Protein AF-A0A382DGM1-F1 (afdb_monomer)

Organism: NCBI:txid408172

Nearest PDB structures (foldseek):
  2cjr-assembly3_E  TM=3.403E-01  e=3.581E+00  SARS coronavirus TW1
  8gqi-assembly1_A  TM=2.165E-01  e=6.566E+00  Pseudomonas aeruginosa PAO1

Mean predicted aligned error: 3.13 Å

Foldseek 3Di:
DDALVQLVCLLPVVDDVQLDDPVRPNQWDWDDPVPPPHIDTPGHRPPPDDDDDPVSSVVSVVVVD

Sequence (65 aa):
MATLVEIIKEVHSSLSNSDFNYFSDGTILLQNDLDGNGDYIAKWEHPSLSKPTADQLKAAEDALG

Radius of gyration: 11.5 Å; Cα contacts (8 Å, |Δi|>4): 76; chains: 1; bounding box: 26×25×29 Å

Secondary structure (DSSP, 8-state):
---HHHHHHHH-TT--GGGG-TTTT-SEEEE--SSSS--EEEEE--SS-PPPPHHHHHHHHHH--

Solvent-accessible surface area (backbone atoms only — not comparable to full-atom values): 4087 Å² total; per-residue (Å²): 133,76,51,68,67,56,24,51,31,64,73,38,71,87,60,54,76,55,42,54,28,78,93,64,81,27,36,33,38,73,44,64,84,85,78,79,82,58,70,42,82,74,38,80,61,49,94,86,57,78,80,80,50,72,67,52,43,49,54,29,44,61,69,70,102

InterPro domains:
  IPR019094 Bacteriophage SP-beta, YorD [PF09636] (29-63)
  IPR035950 XkdW-like superfamily [G3DSA:3.30.56.60] (2-65)

Structure (mmCIF, N/CA/C/O backbone):
data_AF-A0A382DGM1-F1
#
_entry.id   AF-A0A382DGM1-F1
#
loop_
_atom_site.group_PDB
_atom_site.id
_atom_site.type_symbol
_atom_site.label_atom_id
_atom_site.label_alt_id
_atom_site.label_comp_id
_atom_site.label_asym_id
_atom_site.label_entity_id
_atom_site.label_seq_id
_atom_site.pdbx_PDB_ins_code
_atom_site.Cartn_x
_atom_site.Cartn_y
_atom_site.Cartn_z
_atom_site.occupancy
_atom_site.B_iso_or_equiv
_atom_site.auth_seq_id
_atom_site.auth_comp_id
_atom_site.auth_asym_id
_atom_site.auth_atom_id
_atom_site.pdbx_PDB_model_num
ATOM 1 N N . MET A 1 1 ? -3.589 1.367 -17.775 1.00 79.12 1 MET A N 1
ATOM 2 C CA . MET A 1 1 ? -3.140 0.495 -16.674 1.00 79.12 1 MET A CA 1
ATOM 3 C C . MET A 1 1 ? -3.208 1.313 -15.410 1.00 79.12 1 MET A C 1
ATOM 5 O O . MET A 1 1 ? -2.684 2.422 -15.417 1.00 79.12 1 MET A O 1
ATOM 9 N N . ALA A 1 2 ? -3.912 0.806 -14.402 1.00 89.19 2 ALA A N 1
ATOM 10 C CA . ALA A 1 2 ? -3.972 1.435 -13.092 1.00 89.19 2 ALA A CA 1
ATOM 11 C C . ALA A 1 2 ? -2.607 1.348 -12.396 1.00 89.19 2 ALA A C 1
ATOM 13 O O . ALA A 1 2 ? -1.837 0.413 -12.618 1.00 89.19 2 ALA A O 1
ATOM 14 N N . THR A 1 3 ? -2.303 2.337 -11.569 1.00 93.38 3 THR A N 1
ATOM 15 C CA . THR A 1 3 ? -1.118 2.337 -10.706 1.00 93.38 3 THR A CA 1
ATOM 16 C C . THR A 1 3 ? -1.339 1.457 -9.477 1.00 93.38 3 THR A C 1
ATOM 18 O O . THR A 1 3 ? -2.476 1.239 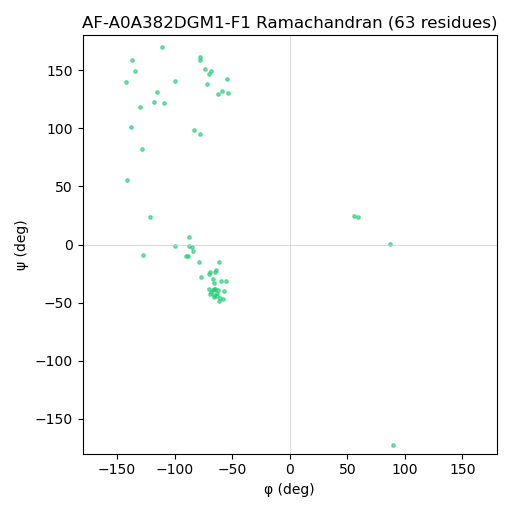-9.053 1.00 93.38 3 THR A O 1
ATOM 21 N N . LEU A 1 4 ? -0.261 1.001 -8.829 1.00 94.69 4 LEU A N 1
ATOM 22 C CA . LEU A 1 4 ? -0.380 0.2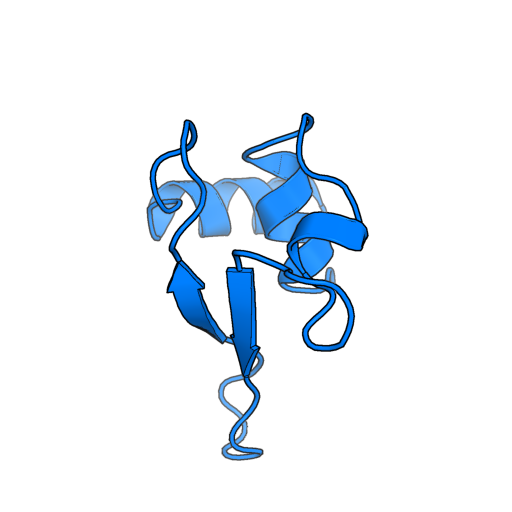34 -7.583 1.00 94.69 4 LEU A CA 1
ATOM 23 C C . LEU A 1 4 ? -1.094 1.033 -6.475 1.00 94.69 4 LEU A C 1
ATOM 25 O O . LEU A 1 4 ? -1.818 0.454 -5.671 1.00 94.69 4 LEU A O 1
ATOM 29 N N . VAL A 1 5 ? -0.952 2.364 -6.460 1.00 94.94 5 VAL A N 1
ATOM 30 C CA . VAL A 1 5 ? -1.696 3.246 -5.543 1.00 94.94 5 VAL A CA 1
ATOM 31 C C . VAL A 1 5 ? -3.202 3.133 -5.773 1.00 94.94 5 VAL A C 1
ATOM 33 O O . VAL A 1 5 ? -3.955 2.972 -4.816 1.00 94.94 5 VAL A O 1
ATOM 36 N N . GLU A 1 6 ? -3.650 3.218 -7.026 1.00 95.12 6 GLU A N 1
ATOM 37 C CA . GLU A 1 6 ? -5.072 3.112 -7.377 1.00 95.12 6 GLU A CA 1
ATOM 38 C C . GLU A 1 6 ? -5.628 1.734 -7.020 1.00 95.12 6 GLU A C 1
ATOM 40 O O . GLU A 1 6 ? -6.673 1.649 -6.379 1.00 95.12 6 GLU A O 1
ATOM 45 N N . ILE A 1 7 ? -4.881 0.672 -7.327 1.00 96.62 7 ILE A N 1
ATOM 46 C CA . ILE A 1 7 ? -5.249 -0.708 -6.989 1.00 96.62 7 ILE A CA 1
ATOM 47 C C . ILE A 1 7 ? -5.385 -0.882 -5.468 1.00 96.62 7 ILE A C 1
ATOM 49 O O . ILE A 1 7 ? -6.367 -1.441 -4.986 1.00 96.62 7 ILE A O 1
ATOM 53 N N . ILE A 1 8 ? -4.434 -0.372 -4.676 1.00 96.94 8 ILE A N 1
ATOM 54 C CA . ILE A 1 8 ? -4.501 -0.458 -3.208 1.00 96.94 8 ILE A C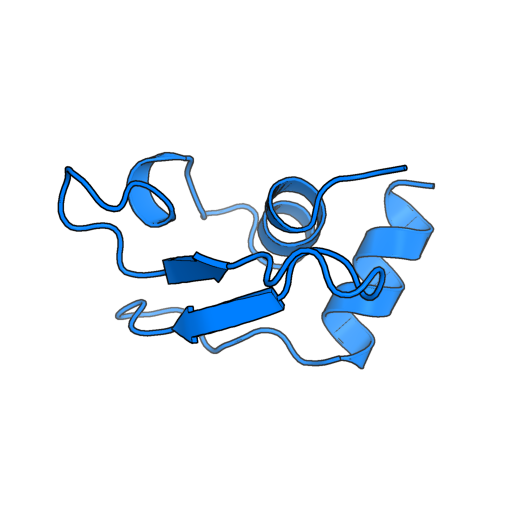A 1
ATOM 55 C C . ILE A 1 8 ? -5.694 0.336 -2.659 1.00 96.94 8 ILE A C 1
ATOM 57 O O . ILE A 1 8 ? -6.343 -0.116 -1.714 1.00 96.94 8 ILE A O 1
ATOM 61 N N . LYS A 1 9 ? -6.002 1.501 -3.238 1.00 96.44 9 LYS A N 1
ATOM 62 C CA . LYS A 1 9 ? -7.159 2.314 -2.835 1.00 96.44 9 LYS A CA 1
ATOM 63 C C . LYS A 1 9 ? -8.491 1.675 -3.221 1.00 96.44 9 LYS A C 1
ATOM 65 O O . LYS A 1 9 ? -9.472 1.918 -2.532 1.00 96.44 9 LYS A O 1
ATOM 70 N N . GLU A 1 10 ? -8.531 0.830 -4.245 1.00 97.00 10 GLU A N 1
ATOM 71 C CA . GLU A 1 10 ? -9.718 0.025 -4.552 1.00 97.00 10 GLU A CA 1
ATOM 72 C C . GLU A 1 10 ? -9.952 -1.051 -3.477 1.00 97.00 10 GLU A C 1
ATOM 74 O O . GLU A 1 10 ? -11.065 -1.215 -2.982 1.00 97.00 10 GLU A O 1
ATOM 79 N N . VAL A 1 11 ? -8.888 -1.729 -3.022 1.00 97.44 11 VAL A N 1
ATOM 80 C CA . VAL A 1 11 ? -8.975 -2.705 -1.915 1.00 97.44 11 VAL A CA 1
ATOM 81 C C . VAL A 1 11 ? -9.328 -2.024 -0.586 1.00 97.44 11 VAL A C 1
ATOM 83 O O . VAL A 1 11 ? -10.098 -2.556 0.218 1.00 97.44 11 VAL A O 1
ATOM 86 N N . HIS A 1 12 ? -8.769 -0.840 -0.340 1.00 97.00 12 HIS A N 1
ATOM 87 C CA . HIS A 1 12 ? -8.976 -0.058 0.873 1.00 97.00 12 HIS A CA 1
ATOM 88 C C . HIS A 1 12 ? -9.381 1.376 0.533 1.00 97.00 12 HIS A C 1
ATOM 90 O O . HIS A 1 12 ? -8.570 2.300 0.593 1.00 97.00 12 HIS A O 1
ATOM 96 N N . SER A 1 13 ? -10.670 1.572 0.262 1.00 95.56 13 SER A N 1
ATOM 97 C CA . SER A 1 13 ? -11.244 2.873 -0.117 1.00 95.56 13 SER A CA 1
ATOM 98 C C . SER A 1 13 ? -11.101 3.975 0.939 1.00 95.56 13 SER A C 1
ATOM 100 O O . SER A 1 13 ? -11.263 5.153 0.627 1.00 95.56 13 SER A O 1
ATOM 102 N N . SER A 1 14 ? -10.763 3.618 2.182 1.00 95.44 14 SER A N 1
ATOM 103 C CA . SER A 1 14 ? -10.448 4.567 3.252 1.00 95.44 14 SER A CA 1
ATOM 104 C C . SER A 1 14 ? -9.036 5.152 3.172 1.00 95.44 14 SER A C 1
ATOM 106 O O . SER A 1 14 ? -8.764 6.125 3.871 1.00 95.44 14 SER A O 1
ATOM 108 N N . LEU A 1 15 ? -8.131 4.562 2.380 1.00 96.12 15 LEU A N 1
ATOM 109 C CA . LEU A 1 15 ? -6.777 5.082 2.208 1.00 96.12 15 LEU A CA 1
ATOM 110 C C . LEU A 1 15 ? -6.784 6.368 1.386 1.00 96.12 15 LEU A C 1
ATOM 112 O O . LEU A 1 15 ? -7.444 6.507 0.353 1.00 96.12 15 LEU A O 1
ATOM 116 N N . SER A 1 16 ? -5.973 7.308 1.836 1.00 94.00 16 SER A N 1
ATOM 117 C CA . SER A 1 16 ? -5.764 8.606 1.223 1.00 94.00 16 SER A CA 1
ATOM 118 C C . SER A 1 16 ? -4.356 8.702 0.640 1.00 94.00 16 SER A C 1
ATOM 120 O O . SER A 1 16 ? -3.490 7.875 0.902 1.00 94.00 16 SER A O 1
ATOM 122 N N . ASN A 1 17 ? -4.086 9.751 -0.138 1.00 92.06 17 ASN A N 1
ATOM 123 C CA . ASN A 1 17 ? -2.736 9.973 -0.666 1.00 92.06 17 ASN A CA 1
ATOM 124 C C . ASN A 1 17 ? -1.708 10.245 0.453 1.00 92.06 17 ASN A C 1
ATOM 126 O O . ASN A 1 17 ? -0.517 10.031 0.244 1.00 92.06 17 ASN A O 1
ATOM 130 N N . SER A 1 18 ? -2.154 10.692 1.633 1.00 93.50 18 SER A N 1
ATOM 131 C CA . SER A 1 18 ? -1.291 10.924 2.796 1.00 93.50 18 SER A CA 1
ATOM 132 C C . SER A 1 18 ? -0.685 9.629 3.330 1.00 93.50 18 SER A C 1
ATOM 134 O O . SER A 1 18 ? 0.463 9.635 3.759 1.00 93.50 18 SER A O 1
ATOM 136 N N . ASP A 1 19 ? -1.404 8.509 3.229 1.00 94.88 19 ASP A N 1
ATOM 137 C CA . ASP A 1 19 ? -0.921 7.200 3.681 1.00 94.88 19 ASP A CA 1
ATOM 138 C C . ASP A 1 19 ? 0.297 6.717 2.879 1.00 94.88 19 ASP A C 1
ATOM 140 O O . ASP A 1 19 ? 1.111 5.954 3.396 1.00 94.88 19 ASP A O 1
ATOM 144 N N . PHE A 1 20 ? 0.453 7.222 1.650 1.00 94.06 20 PHE A N 1
ATOM 145 C CA . PHE A 1 20 ? 1.572 6.946 0.745 1.00 94.06 20 PHE A CA 1
ATOM 146 C C . PHE A 1 20 ? 2.641 8.052 0.739 1.00 94.06 20 PHE A C 1
ATOM 148 O O . PHE A 1 20 ? 3.631 7.960 0.011 1.00 94.06 20 PHE A O 1
ATOM 155 N N . ASN A 1 21 ? 2.451 9.135 1.501 1.00 90.62 21 ASN A N 1
ATOM 156 C CA . ASN A 1 21 ? 3.362 10.273 1.476 1.00 90.62 21 ASN A CA 1
ATOM 157 C C . ASN A 1 21 ? 4.568 10.036 2.391 1.00 90.62 21 ASN A C 1
ATOM 159 O O . ASN A 1 21 ? 4.525 10.296 3.593 1.00 90.62 21 ASN A O 1
ATOM 163 N N . TYR A 1 22 ? 5.682 9.622 1.791 1.00 78.12 22 TYR A N 1
ATOM 164 C CA . TYR A 1 22 ? 6.944 9.391 2.496 1.00 78.12 22 TYR A CA 1
ATOM 165 C C . TYR A 1 22 ? 7.452 10.609 3.292 1.00 78.12 22 TYR A C 1
ATOM 167 O O . TYR A 1 22 ? 8.082 10.448 4.333 1.00 78.12 22 TYR A O 1
ATOM 175 N N . PHE A 1 23 ? 7.171 11.834 2.837 1.00 80.88 23 PHE A N 1
ATOM 176 C CA . PHE A 1 23 ? 7.642 13.062 3.490 1.00 80.88 23 PHE A CA 1
ATOM 177 C C . PHE A 1 23 ? 6.755 13.520 4.656 1.00 80.88 23 PHE A C 1
ATOM 179 O O . PHE A 1 23 ? 7.074 14.515 5.307 1.00 80.88 23 PHE A O 1
ATOM 186 N N . SER A 1 24 ? 5.614 12.870 4.894 1.00 75.56 24 SER A N 1
ATOM 187 C CA . SER A 1 24 ? 4.611 13.315 5.872 1.00 75.56 24 SER A CA 1
ATOM 188 C C . SER A 1 24 ? 3.995 12.128 6.608 1.00 75.56 24 SER A C 1
ATOM 190 O O . SER A 1 24 ? 2.783 11.940 6.583 1.00 75.56 24 SER A O 1
ATOM 192 N N . ASP A 1 25 ? 4.856 11.321 7.229 1.00 81.50 25 ASP A N 1
ATOM 193 C CA . ASP A 1 25 ? 4.487 10.195 8.099 1.00 81.50 25 ASP A CA 1
ATOM 194 C C . ASP A 1 25 ? 3.623 9.108 7.431 1.00 81.50 25 ASP A C 1
ATOM 196 O O . ASP A 1 25 ? 2.921 8.354 8.109 1.00 81.50 25 ASP A O 1
ATOM 200 N N . GLY A 1 26 ? 3.685 8.994 6.100 1.00 88.94 26 GLY A N 1
ATOM 201 C CA . GLY A 1 26 ? 3.022 7.927 5.359 1.00 88.94 26 GLY A CA 1
ATOM 202 C C . GLY A 1 26 ? 3.420 6.553 5.897 1.00 88.94 26 GLY A C 1
ATOM 203 O O . GLY A 1 26 ? 4.599 6.244 6.083 1.00 88.94 26 GLY A O 1
ATOM 204 N N . THR A 1 27 ? 2.419 5.716 6.157 1.00 95.00 27 THR A N 1
ATOM 205 C CA . THR A 1 27 ? 2.612 4.380 6.741 1.00 95.00 27 THR A CA 1
ATOM 206 C C . THR A 1 27 ? 2.812 3.298 5.680 1.00 95.00 27 THR A C 1
ATOM 208 O O . THR A 1 27 ? 3.197 2.170 6.003 1.00 95.00 27 THR A O 1
ATOM 211 N N . ILE A 1 28 ? 2.582 3.631 4.408 1.00 96.25 28 ILE A N 1
ATOM 212 C CA . ILE A 1 28 ? 2.709 2.732 3.266 1.00 96.25 28 ILE A CA 1
ATOM 213 C C . ILE A 1 28 ? 3.793 3.276 2.338 1.00 96.25 28 ILE A C 1
ATOM 215 O O . ILE A 1 28 ? 3.705 4.399 1.847 1.00 96.25 28 ILE A O 1
ATOM 219 N N . LEU A 1 29 ? 4.813 2.458 2.072 1.00 94.88 29 LEU A N 1
ATOM 220 C CA . LEU A 1 29 ? 5.861 2.785 1.109 1.00 94.88 29 LEU A CA 1
ATOM 221 C C . LEU A 1 29 ? 5.705 1.905 -0.120 1.00 94.88 29 LEU A C 1
ATOM 223 O O . LEU A 1 29 ? 5.769 0.675 -0.021 1.00 94.88 29 LEU A O 1
ATOM 227 N N . LEU A 1 30 ? 5.546 2.559 -1.265 1.00 94.31 30 LEU A N 1
ATOM 228 C CA . LEU A 1 30 ? 5.669 1.927 -2.568 1.00 94.31 30 LEU A CA 1
ATOM 229 C C . LEU A 1 30 ? 7.047 2.237 -3.135 1.00 94.31 30 LEU A C 1
ATOM 231 O O . LEU A 1 30 ? 7.552 3.349 -2.979 1.00 94.31 30 LEU A O 1
ATOM 235 N N . GLN A 1 31 ? 7.646 1.247 -3.775 1.00 93.31 31 GLN A N 1
ATOM 236 C CA . GLN A 1 31 ? 8.960 1.366 -4.380 1.00 93.31 31 GLN A CA 1
ATOM 237 C C . GLN A 1 31 ? 8.930 0.767 -5.779 1.00 93.31 31 GLN A C 1
ATOM 239 O O . GLN A 1 31 ? 8.161 -0.149 -6.057 1.00 93.31 31 GLN A O 1
ATOM 244 N N . ASN A 1 32 ? 9.765 1.316 -6.650 1.00 92.56 32 ASN A N 1
ATOM 245 C CA . ASN A 1 32 ? 10.006 0.805 -7.983 1.00 92.56 32 ASN A CA 1
ATOM 246 C C . ASN A 1 32 ? 11.517 0.709 -8.160 1.00 92.56 32 ASN A C 1
ATOM 248 O O . ASN A 1 32 ? 12.211 1.724 -8.078 1.00 92.56 32 ASN A O 1
ATOM 252 N N . ASP A 1 33 ? 12.016 -0.501 -8.384 1.00 92.81 33 ASP A N 1
ATOM 253 C CA . ASP A 1 33 ? 13.452 -0.744 -8.533 1.00 92.81 33 ASP A CA 1
ATOM 254 C C . ASP A 1 33 ? 13.934 -0.578 -9.985 1.00 92.81 33 ASP A C 1
ATOM 256 O O . ASP A 1 33 ? 15.096 -0.843 -10.290 1.00 92.81 33 ASP A O 1
ATOM 260 N N . LEU A 1 34 ? 13.061 -0.108 -10.890 1.00 89.69 34 LEU A N 1
ATOM 261 C CA . LEU A 1 34 ? 13.318 0.075 -12.325 1.00 89.69 34 LEU A CA 1
ATOM 262 C C . LEU A 1 34 ? 13.797 -1.208 -13.027 1.00 89.69 34 LEU A C 1
ATOM 264 O O . LEU A 1 34 ? 14.438 -1.158 -14.077 1.00 89.69 34 LEU A O 1
ATOM 268 N N . ASP A 1 35 ? 13.454 -2.364 -12.465 1.00 90.06 35 ASP A N 1
ATOM 269 C CA . ASP A 1 35 ? 13.791 -3.701 -12.957 1.00 90.06 35 ASP A CA 1
ATOM 270 C C . ASP A 1 35 ? 12.811 -4.220 -14.028 1.00 90.06 35 ASP A C 1
ATOM 272 O O . ASP A 1 35 ? 13.001 -5.300 -14.586 1.00 90.06 35 ASP A O 1
ATOM 276 N N . GLY A 1 36 ? 11.773 -3.437 -14.334 1.00 87.75 36 GLY A N 1
ATOM 277 C CA . GLY A 1 36 ? 10.707 -3.795 -15.267 1.00 87.75 36 GLY A CA 1
ATOM 278 C C . GLY A 1 36 ? 9.550 -4.579 -14.640 1.00 87.75 36 GLY A C 1
ATOM 279 O O . GLY A 1 36 ? 8.602 -4.887 -15.357 1.00 87.75 36 GLY A O 1
ATOM 280 N N . ASN A 1 37 ? 9.581 -4.859 -13.330 1.00 86.56 37 ASN A N 1
ATOM 281 C CA . ASN A 1 37 ? 8.521 -5.589 -12.622 1.00 86.56 37 ASN A CA 1
ATOM 282 C C . ASN A 1 37 ? 7.407 -4.678 -12.076 1.00 86.56 37 ASN A C 1
ATOM 284 O O . ASN A 1 37 ? 6.357 -5.172 -11.668 1.00 86.56 37 ASN A O 1
ATOM 288 N N . GLY A 1 38 ? 7.609 -3.358 -12.115 1.00 88.62 38 GLY A N 1
ATOM 289 C CA . GLY A 1 38 ? 6.632 -2.361 -11.675 1.00 88.62 38 GLY A CA 1
ATOM 290 C C . GLY A 1 38 ? 6.760 -1.990 -10.197 1.00 88.62 38 GLY A C 1
ATOM 291 O O . GLY A 1 38 ? 7.722 -2.352 -9.521 1.00 88.62 38 GLY A O 1
ATOM 292 N N . ASP A 1 39 ? 5.795 -1.211 -9.710 1.00 93.44 39 ASP A N 1
ATOM 293 C CA . ASP A 1 39 ? 5.758 -0.790 -8.310 1.00 93.44 39 ASP A CA 1
ATOM 294 C C . ASP A 1 39 ? 5.428 -1.981 -7.396 1.00 93.44 39 ASP A C 1
ATOM 296 O O . ASP A 1 39 ? 4.620 -2.843 -7.743 1.00 93.44 39 ASP A O 1
ATOM 300 N 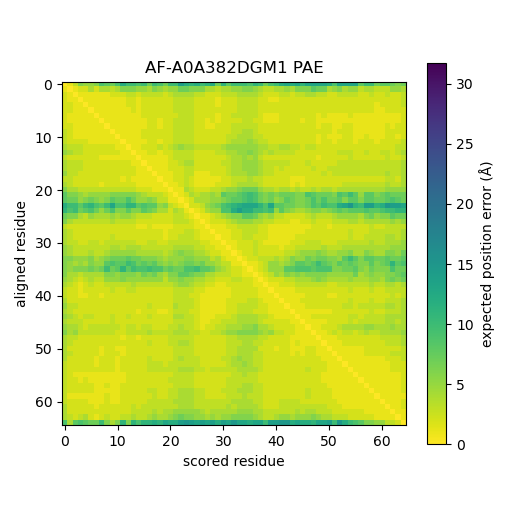N . TYR A 1 40 ? 5.982 -1.995 -6.183 1.00 93.88 40 TYR A N 1
ATOM 301 C CA . TYR A 1 40 ? 5.648 -2.969 -5.145 1.00 93.88 40 TYR A CA 1
ATOM 302 C C . TYR A 1 40 ? 5.507 -2.317 -3.765 1.00 93.88 40 TYR A C 1
ATOM 304 O O . TYR A 1 40 ? 6.027 -1.235 -3.493 1.00 93.88 40 TYR A O 1
ATOM 312 N N . ILE A 1 41 ? 4.801 -3.002 -2.858 1.00 95.12 41 ILE A N 1
ATOM 313 C CA . ILE A 1 41 ? 4.654 -2.577 -1.459 1.00 95.12 41 ILE A CA 1
ATOM 314 C C . ILE A 1 41 ? 5.935 -2.932 -0.695 1.00 95.12 41 ILE A C 1
ATOM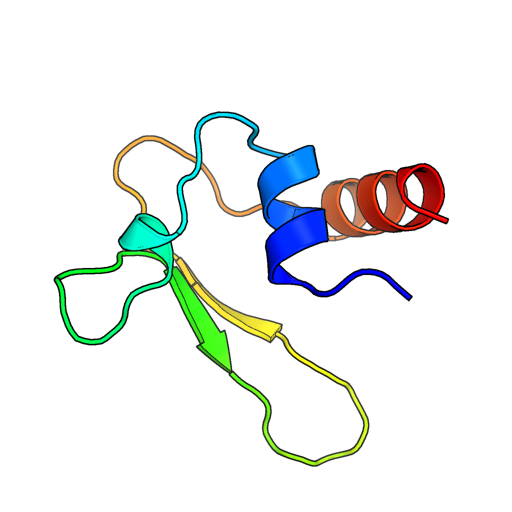 316 O O . ILE A 1 41 ? 6.065 -4.053 -0.186 1.00 95.12 41 ILE A O 1
ATOM 320 N N . ALA A 1 42 ? 6.851 -1.970 -0.590 1.00 94.69 42 ALA A N 1
ATOM 321 C CA . ALA A 1 42 ? 8.084 -2.082 0.186 1.00 94.69 42 ALA A CA 1
ATOM 322 C C . ALA A 1 42 ? 7.822 -2.090 1.697 1.00 94.69 42 ALA A C 1
ATOM 324 O O . ALA A 1 42 ? 8.464 -2.835 2.438 1.00 94.69 42 ALA A O 1
ATOM 325 N N . LYS A 1 43 ? 6.854 -1.292 2.164 1.00 94.50 43 LYS A N 1
ATOM 326 C CA . LYS A 1 43 ? 6.528 -1.173 3.589 1.00 94.50 43 LYS A CA 1
ATOM 327 C C . LYS A 1 43 ? 5.029 -1.038 3.805 1.00 94.50 43 LYS A C 1
ATOM 329 O O . LYS A 1 43 ? 4.356 -0.332 3.060 1.00 94.50 43 LYS A O 1
ATOM 334 N N . TRP A 1 44 ? 4.531 -1.700 4.846 1.00 96.12 44 TRP A N 1
ATOM 335 C CA . TRP A 1 44 ? 3.148 -1.590 5.295 1.00 96.12 44 TRP A CA 1
ATOM 336 C C . TRP A 1 44 ? 3.093 -1.524 6.823 1.00 96.12 44 TRP A C 1
ATOM 338 O O . TRP A 1 44 ? 3.206 -2.546 7.494 1.00 96.12 44 TRP A O 1
ATOM 348 N N . GLU A 1 45 ? 2.925 -0.321 7.365 1.00 95.44 45 GLU A N 1
ATOM 349 C CA . GLU A 1 45 ? 2.801 -0.048 8.806 1.00 95.44 45 GLU A CA 1
ATOM 350 C C . GLU A 1 45 ? 1.477 0.650 9.149 1.00 95.44 45 GLU A C 1
ATOM 352 O O . GLU A 1 45 ? 1.366 1.335 10.166 1.00 95.44 45 GLU A O 1
ATOM 357 N N . HIS A 1 46 ? 0.455 0.500 8.302 1.00 94.56 46 HIS A N 1
ATOM 358 C CA . HIS A 1 46 ? -0.837 1.129 8.553 1.00 94.56 46 HIS A CA 1
ATOM 359 C C . HIS A 1 46 ? -1.454 0.591 9.863 1.00 94.56 46 HIS A C 1
ATOM 361 O O . HIS A 1 46 ? -1.562 -0.628 10.026 1.00 94.56 46 HIS A O 1
ATOM 367 N N . PRO A 1 47 ? -1.897 1.455 10.799 1.00 93.38 47 PRO A N 1
ATOM 368 C CA . PRO A 1 47 ? -2.232 1.043 12.167 1.00 93.38 47 PRO A CA 1
ATOM 369 C C . PRO A 1 47 ? -3.487 0.167 12.274 1.00 93.38 47 PRO A C 1
ATOM 371 O O . PRO A 1 47 ? -3.646 -0.563 13.249 1.00 93.38 47 PRO A O 1
ATOM 374 N N . SER A 1 48 ? -4.396 0.253 11.300 1.00 94.69 48 SER A N 1
ATOM 375 C CA . SER A 1 48 ? -5.710 -0.408 11.344 1.00 94.69 48 SER A CA 1
ATOM 376 C C . SER A 1 48 ? -6.039 -1.275 10.130 1.00 94.69 48 SER A C 1
ATOM 378 O O . SER A 1 48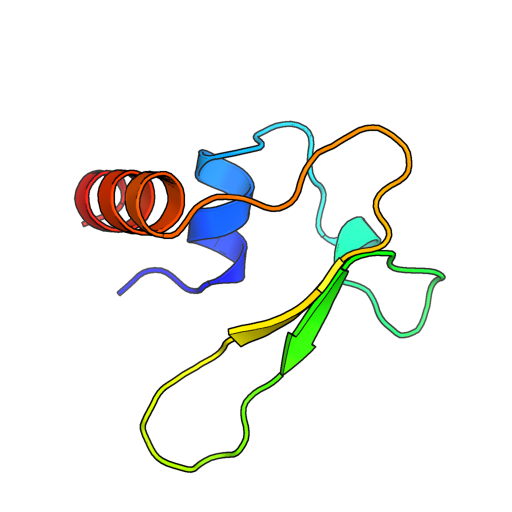 ? -7.039 -1.988 10.154 1.00 94.69 48 SER A O 1
ATOM 380 N 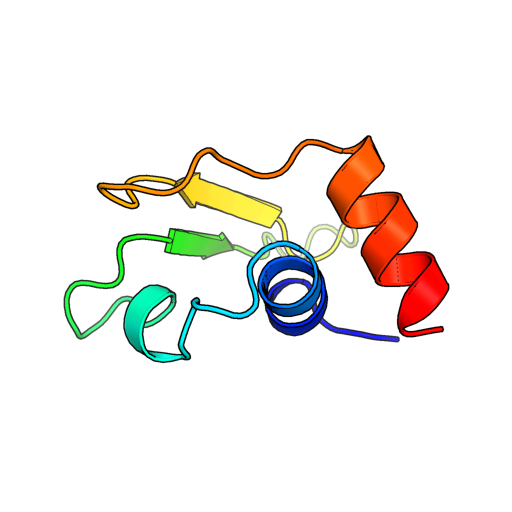N . LEU A 1 49 ? -5.228 -1.227 9.071 1.00 96.56 49 LEU A N 1
ATOM 381 C CA . LEU A 1 49 ? -5.503 -1.941 7.825 1.00 96.56 49 LEU A CA 1
ATOM 382 C C . LEU A 1 49 ? -4.423 -2.986 7.624 1.00 96.56 49 LEU A C 1
ATOM 384 O O . LEU A 1 49 ? -3.235 -2.695 7.743 1.00 96.56 49 LEU A O 1
ATOM 388 N N . SER A 1 50 ? -4.836 -4.211 7.330 1.00 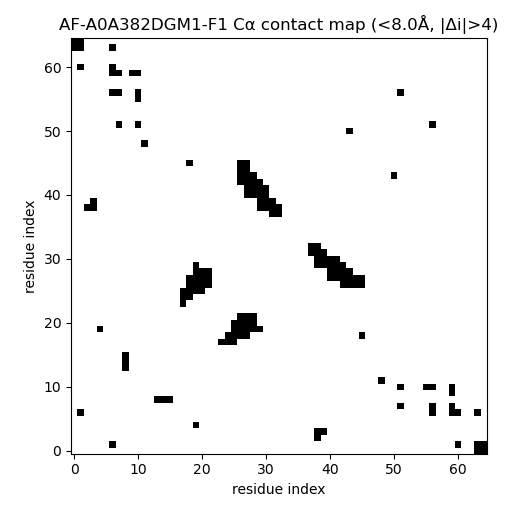96.62 50 SER A N 1
ATOM 389 C CA . SER A 1 50 ? -3.908 -5.274 6.960 1.00 96.62 50 SER A CA 1
ATOM 390 C C . SER A 1 50 ? -3.383 -5.051 5.546 1.00 96.62 50 SER A C 1
ATOM 392 O O . SER A 1 50 ? -4.080 -4.487 4.710 1.00 96.62 50 SER A O 1
ATOM 394 N N . LYS A 1 51 ? -2.162 -5.516 5.274 1.00 96.69 51 LYS A N 1
ATOM 395 C CA . LYS A 1 51 ? -1.596 -5.484 3.923 1.00 96.69 51 LYS A CA 1
ATOM 396 C C . LYS A 1 51 ? -2.496 -6.285 2.963 1.00 96.69 51 LYS A C 1
ATOM 398 O O . LYS A 1 51 ? -2.814 -7.428 3.300 1.00 96.69 51 LYS A O 1
ATOM 403 N N . PRO A 1 52 ? -2.856 -5.740 1.785 1.00 96.75 52 PRO A N 1
ATOM 404 C CA . PRO A 1 52 ? -3.590 -6.467 0.759 1.00 96.75 52 PRO A CA 1
ATOM 405 C C . PRO A 1 52 ? -2.890 -7.765 0.362 1.00 96.75 52 PRO A C 1
ATOM 407 O O . PRO A 1 52 ? -1.659 -7.819 0.258 1.00 96.75 52 PRO A O 1
ATOM 410 N N . THR A 1 53 ? -3.673 -8.805 0.099 1.00 96.75 53 THR A N 1
ATOM 411 C CA . THR A 1 53 ? -3.162 -10.047 -0.486 1.00 96.75 53 THR A CA 1
ATOM 412 C C . THR A 1 53 ? -2.945 -9.894 -1.991 1.00 96.75 53 THR A C 1
ATOM 414 O O . THR A 1 53 ? -3.516 -9.011 -2.631 1.00 96.75 53 THR A O 1
ATOM 417 N N . ALA A 1 54 ? -2.141 -10.784 -2.580 1.00 95.50 54 ALA A N 1
ATOM 418 C CA . ALA A 1 54 ? -1.937 -10.812 -4.028 1.00 95.50 54 ALA A CA 1
ATOM 419 C C . ALA A 1 54 ? -3.263 -10.969 -4.795 1.00 95.50 54 ALA A C 1
ATOM 421 O O . ALA A 1 54 ? -3.478 -10.274 -5.782 1.00 95.50 54 ALA A O 1
ATOM 422 N N . ASP A 1 55 ? -4.177 -11.808 -4.297 1.00 97.00 55 ASP A N 1
ATOM 423 C CA . ASP A 1 55 ? -5.491 -12.015 -4.915 1.00 97.00 55 ASP A CA 1
ATOM 424 C C . ASP A 1 55 ? -6.366 -10.757 -4.850 1.00 97.00 55 ASP A C 1
ATOM 426 O O . ASP A 1 55 ? -7.059 -10.442 -5.813 1.00 97.00 55 ASP A O 1
ATOM 430 N N . GLN A 1 56 ? -6.314 -10.006 -3.742 1.00 97.44 56 GLN A N 1
ATOM 431 C CA . GLN A 1 56 ? -7.040 -8.738 -3.615 1.00 97.44 56 GLN A CA 1
ATOM 432 C C . GLN A 1 56 ? -6.501 -7.685 -4.583 1.00 97.44 56 GLN A C 1
ATOM 434 O O . GLN A 1 56 ? -7.287 -7.003 -5.236 1.00 97.44 56 GLN A O 1
ATOM 439 N N . LEU A 1 57 ? -5.174 -7.577 -4.702 1.00 96.00 57 LEU A N 1
ATOM 440 C CA . LEU A 1 57 ? -4.542 -6.671 -5.661 1.00 96.00 57 LEU A CA 1
ATOM 441 C C . LEU A 1 57 ? -4.893 -7.062 -7.097 1.00 96.00 57 LEU A C 1
ATOM 443 O O . LEU A 1 57 ? -5.219 -6.189 -7.895 1.00 96.00 57 LEU A O 1
ATOM 447 N N . LYS A 1 58 ? -4.890 -8.362 -7.415 1.00 95.31 58 LYS A N 1
ATOM 448 C CA . LYS A 1 58 ? -5.229 -8.832 -8.757 1.00 95.31 58 LYS A CA 1
ATOM 449 C C . LYS A 1 58 ? -6.691 -8.565 -9.109 1.00 95.31 58 LYS A C 1
ATO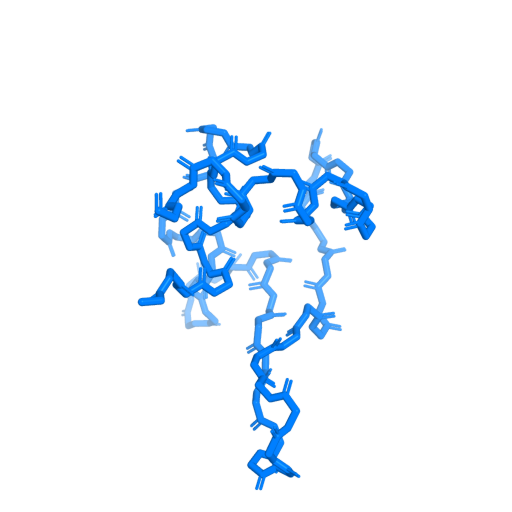M 451 O O . LYS A 1 58 ? -6.970 -8.050 -10.184 1.00 95.31 58 LYS A O 1
ATOM 456 N N . ALA A 1 59 ? -7.610 -8.854 -8.189 1.00 96.62 59 ALA A N 1
ATOM 457 C CA . ALA A 1 59 ? -9.030 -8.586 -8.389 1.00 96.62 59 ALA A CA 1
ATOM 458 C C . ALA A 1 59 ? -9.321 -7.085 -8.561 1.00 96.62 59 ALA A C 1
ATOM 460 O O . ALA A 1 59 ? -10.138 -6.715 -9.400 1.00 96.62 59 ALA A O 1
ATOM 461 N N . ALA A 1 60 ? -8.644 -6.224 -7.796 1.00 96.62 60 ALA A N 1
ATOM 462 C CA . ALA A 1 60 ? -8.760 -4.774 -7.930 1.00 96.62 60 ALA A CA 1
ATOM 463 C C . ALA A 1 60 ? -8.165 -4.257 -9.251 1.00 96.62 60 ALA A C 1
ATOM 465 O O . ALA A 1 60 ? -8.767 -3.408 -9.899 1.00 96.62 60 ALA A O 1
ATOM 466 N N . GLU A 1 61 ? -7.018 -4.787 -9.682 1.00 95.00 61 GLU A N 1
ATOM 467 C CA . GLU A 1 61 ? -6.436 -4.473 -10.992 1.00 95.00 61 GLU A CA 1
ATOM 468 C C . GLU A 1 61 ? -7.403 -4.816 -12.131 1.00 95.00 61 GLU A C 1
ATOM 470 O O . GLU A 1 61 ? -7.631 -3.986 -13.008 1.00 95.00 61 GLU A O 1
ATOM 475 N N . ASP A 1 62 ? -8.006 -6.007 -12.089 1.00 95.12 62 ASP A N 1
ATOM 476 C CA . ASP A 1 62 ? -8.967 -6.454 -13.099 1.00 95.12 62 ASP A CA 1
ATOM 477 C C . ASP A 1 62 ? -10.262 -5.614 -13.079 1.00 95.12 62 ASP A C 1
ATOM 479 O O . ASP A 1 62 ? -10.892 -5.436 -14.118 1.00 95.12 62 ASP A O 1
ATOM 483 N N . ALA A 1 63 ? -10.656 -5.073 -11.919 1.00 94.00 63 ALA A N 1
ATOM 484 C CA . ALA A 1 63 ? -11.827 -4.202 -11.774 1.00 94.00 63 ALA A CA 1
ATOM 485 C C . ALA A 1 63 ? -11.592 -2.764 -12.276 1.00 94.00 63 ALA A C 1
ATOM 487 O O . ALA A 1 63 ? -12.538 -2.096 -12.692 1.00 94.00 63 ALA A O 1
ATOM 488 N N . LEU A 1 64 ? -10.343 -2.292 -12.235 1.00 90.81 64 LEU A N 1
ATOM 489 C CA . LEU A 1 64 ? -9.918 -0.989 -12.762 1.00 90.81 64 LEU A CA 1
ATOM 490 C C . LEU A 1 64 ? -9.538 -1.042 -14.259 1.00 90.81 64 LEU A C 1
ATOM 492 O O . LEU A 1 64 ? -9.142 -0.014 -14.820 1.00 90.81 64 LEU A O 1
ATOM 496 N N . GLY A 1 65 ? -9.609 -2.232 -14.869 1.00 72.56 65 GLY A N 1
ATOM 497 C CA . GLY A 1 65 ? -9.218 -2.547 -16.248 1.00 72.56 65 GLY A CA 1
ATOM 498 C C . GLY A 1 65 ? -10.236 -2.167 -17.314 1.00 72.56 65 GLY A C 1
ATOM 499 O O . GLY A 1 65 ? -11.438 -2.466 -17.142 1.00 72.56 65 GLY A O 1
#

pLDDT: mean 92.8, std 5.41, range [72.56, 97.44]